Protein AF-A0A1S8BDZ5-F1 (afdb_monomer_lite)

Sequence (54 aa):
MTLVVHHLQRSQSDRVVWLCEELGVPYELKLYKRDRKTLLAPPELKALYALPAN

Radius of gyration: 12.29 Å; chains: 1; bounding box: 22×20×33 Å

Foldseek 3Di:
DAAEQEDEVPDPSVVVVVVCVVVVGGHHYHYFYADPPPSHTDVVVCVVDVDPDD

InterPro domains:
  IPR036249 Thioredoxin-like superfamily [SSF52833] (5-50)

Secondary structure (DSSP, 8-state):
--EEEEEESS-TTHHHHHHHHHTT--EEEEEEPPPTTT-PPPHHHHHHS-----

pLDDT: mean 87.63, std 12.12, range [47.88, 97.94]

Structure (mmCIF, N/CA/C/O backbone):
data_AF-A0A1S8BDZ5-F1
#
_entry.id   AF-A0A1S8BDZ5-F1
#
loop_
_atom_site.group_PDB
_atom_site.id
_atom_site.type_symbol
_atom_site.label_atom_id
_atom_site.label_alt_id
_atom_site.label_comp_id
_atom_site.label_asym_id
_atom_site.label_entity_id
_atom_site.label_seq_id
_atom_site.pdbx_PDB_ins_code
_atom_site.Cartn_x
_atom_site.Cartn_y
_atom_site.Cartn_z
_atom_site.occupancy
_atom_site.B_iso_or_equiv
_atom_site.auth_seq_id
_atom_site.auth_comp_id
_atom_site.auth_asym_id
_atom_site.auth_atom_id
_atom_site.pdbx_PDB_model_num
ATOM 1 N N . MET A 1 1 ? -12.531 -11.990 8.661 1.00 59.03 1 MET A N 1
ATOM 2 C CA . MET A 1 1 ? -12.208 -11.652 7.259 1.00 59.03 1 MET A CA 1
ATOM 3 C C . MET A 1 1 ? -11.385 -10.380 7.294 1.00 59.03 1 MET A C 1
ATOM 5 O O . MET A 1 1 ? -11.897 -9.384 7.786 1.00 59.03 1 MET A O 1
ATOM 9 N N . THR A 1 2 ? -10.123 -10.431 6.878 1.00 85.31 2 THR A N 1
ATOM 10 C CA . THR A 1 2 ? -9.218 -9.271 6.911 1.00 85.31 2 THR A CA 1
ATOM 11 C C . THR A 1 2 ? -9.285 -8.547 5.568 1.00 85.31 2 THR A C 1
ATOM 13 O O . THR A 1 2 ? -9.287 -9.197 4.522 1.00 85.31 2 THR A O 1
ATOM 16 N N . LEU A 1 3 ? -9.392 -7.217 5.584 1.00 93.00 3 LEU A N 1
ATOM 17 C CA . LEU A 1 3 ? -9.364 -6.392 4.375 1.00 93.00 3 LEU A CA 1
ATOM 18 C C . LEU A 1 3 ? -7.974 -6.480 3.730 1.00 93.00 3 LEU A C 1
ATOM 20 O O . LEU A 1 3 ? -6.975 -6.327 4.426 1.00 93.00 3 LEU A O 1
ATOM 24 N N . VAL A 1 4 ? -7.898 -6.693 2.414 1.00 94.62 4 VAL A N 1
ATOM 25 C CA . VAL A 1 4 ? -6.627 -6.694 1.669 1.00 94.62 4 VAL A CA 1
ATOM 26 C C . VAL A 1 4 ? -6.626 -5.549 0.662 1.00 94.62 4 VAL A C 1
ATOM 28 O O . VAL A 1 4 ? -7.473 -5.496 -0.229 1.00 94.62 4 VAL A O 1
ATOM 31 N N . VAL A 1 5 ? -5.653 -4.648 0.777 1.00 93.88 5 VAL A N 1
ATOM 32 C CA . VAL A 1 5 ? -5.445 -3.531 -0.148 1.00 93.88 5 VAL A CA 1
ATOM 33 C C . VAL A 1 5 ? -4.353 -3.915 -1.147 1.00 93.88 5 VAL A C 1
ATOM 35 O O . VAL A 1 5 ? -3.184 -4.064 -0.795 1.00 93.88 5 VAL A O 1
ATOM 38 N N . HIS A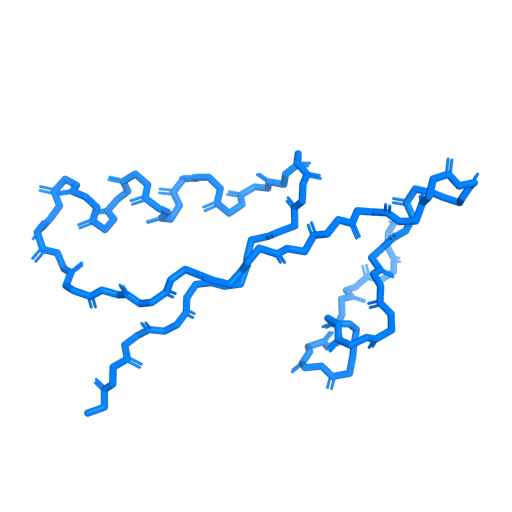 1 6 ? -4.731 -4.084 -2.415 1.00 93.75 6 HIS A N 1
ATOM 39 C CA . HIS A 1 6 ? -3.795 -4.347 -3.510 1.00 93.75 6 HIS A CA 1
ATOM 40 C C . HIS A 1 6 ? -3.298 -3.020 -4.103 1.00 93.75 6 HIS A C 1
ATOM 42 O O . HIS A 1 6 ? -4.030 -2.338 -4.819 1.00 93.75 6 HIS A O 1
ATOM 48 N N . HIS A 1 7 ? -2.048 -2.655 -3.820 1.00 93.31 7 HIS A N 1
ATOM 49 C CA . HIS A 1 7 ? -1.457 -1.382 -4.227 1.00 93.31 7 HIS A CA 1
ATOM 50 C C . HIS A 1 7 ? -0.456 -1.558 -5.375 1.00 93.31 7 HIS A C 1
ATOM 52 O O . HIS A 1 7 ? 0.596 -2.178 -5.215 1.00 93.31 7 HIS A O 1
ATOM 58 N N . LEU A 1 8 ? -0.757 -0.978 -6.541 1.00 93.12 8 LEU A N 1
ATOM 59 C CA . LEU A 1 8 ? 0.174 -0.895 -7.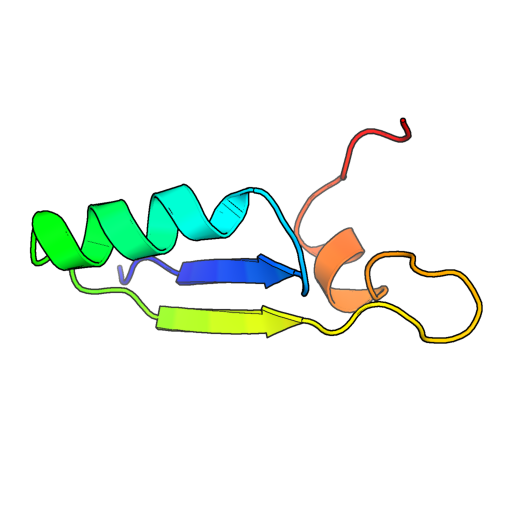671 1.00 93.12 8 LEU A CA 1
ATOM 60 C C . LEU A 1 8 ? 1.046 0.361 -7.548 1.00 93.12 8 LEU A C 1
ATOM 62 O O . LEU A 1 8 ? 0.528 1.452 -7.335 1.00 93.12 8 LEU A O 1
ATOM 66 N N . GLN A 1 9 ? 2.358 0.237 -7.748 1.00 89.88 9 GLN A N 1
ATOM 67 C CA . GLN A 1 9 ? 3.307 1.354 -7.682 1.00 89.88 9 GLN A CA 1
ATOM 68 C C . GLN A 1 9 ? 2.824 2.576 -8.489 1.00 89.88 9 GLN A C 1
ATOM 70 O O . GLN A 1 9 ? 2.628 2.464 -9.702 1.00 89.88 9 GLN A O 1
ATOM 75 N N . ARG A 1 10 ? 2.714 3.749 -7.839 1.00 85.06 10 ARG A N 1
ATOM 76 C CA . ARG A 1 10 ? 2.137 4.995 -8.398 1.00 85.06 10 ARG A CA 1
ATOM 77 C C . ARG A 1 10 ? 0.683 4.802 -8.865 1.00 85.06 10 ARG A C 1
ATOM 79 O O . ARG A 1 10 ? 0.378 4.999 -10.046 1.00 85.06 10 ARG A O 1
ATOM 86 N N . SER A 1 11 ? -0.204 4.356 -7.979 1.00 86.69 11 SER A N 1
ATOM 87 C CA . SER A 1 11 ? -1.627 4.143 -8.288 1.00 86.69 11 SER A CA 1
ATOM 88 C C . SER A 1 11 ? -2.544 4.928 -7.362 1.00 86.69 11 SER A C 1
ATOM 90 O O . SER A 1 11 ? -2.139 5.425 -6.323 1.00 86.69 11 SER A O 1
ATOM 92 N N . GLN A 1 12 ? -3.822 4.999 -7.729 1.00 86.94 12 GLN A N 1
ATOM 93 C CA . GLN A 1 12 ? -4.845 5.724 -6.970 1.00 86.94 12 GLN A CA 1
ATOM 94 C C . GLN A 1 12 ? -5.203 5.061 -5.628 1.00 86.94 12 GLN A C 1
ATOM 96 O O . GLN A 1 12 ? -5.905 5.661 -4.816 1.00 86.94 12 GLN A O 1
ATOM 101 N N . SER A 1 13 ? -4.717 3.840 -5.386 1.00 89.62 13 SER A N 1
ATOM 102 C CA . SER A 1 13 ? -4.975 3.102 -4.146 1.00 89.62 13 SER A CA 1
ATOM 103 C C . SER A 1 13 ? -4.292 3.707 -2.914 1.00 89.62 13 SER A C 1
ATOM 105 O O . SER A 1 13 ? -4.685 3.361 -1.805 1.00 89.62 13 SER A O 1
ATOM 107 N N . ASP A 1 14 ? -3.363 4.661 -3.078 1.00 92.75 14 ASP A N 1
ATOM 108 C CA . ASP A 1 14 ? -2.805 5.443 -1.962 1.00 92.75 14 ASP A CA 1
ATOM 109 C C . ASP A 1 14 ? -3.912 6.046 -1.086 1.00 92.75 14 ASP A C 1
ATOM 111 O O . ASP A 1 14 ? -3.863 5.958 0.133 1.00 92.75 14 ASP A O 1
ATOM 115 N N . ARG A 1 15 ? -4.984 6.576 -1.687 1.00 94.25 15 ARG A N 1
ATOM 116 C CA . ARG A 1 15 ? -6.090 7.181 -0.925 1.00 94.25 15 ARG A CA 1
ATOM 117 C C . ARG A 1 15 ? -6.798 6.186 -0.005 1.00 94.25 15 ARG A C 1
ATOM 119 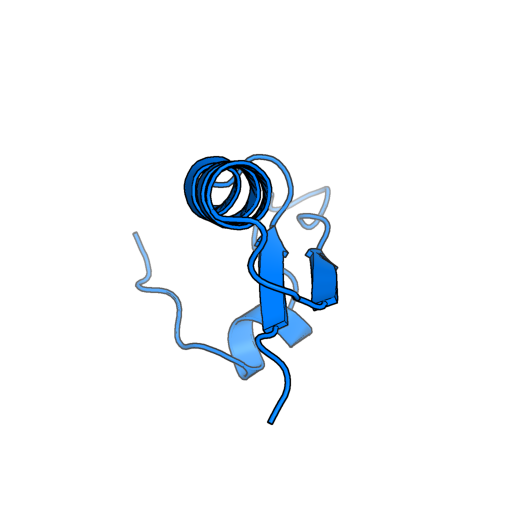O O . ARG A 1 15 ? -7.259 6.572 1.061 1.00 94.25 15 ARG A O 1
ATOM 126 N N . VAL A 1 16 ? -6.889 4.924 -0.422 1.00 94.75 16 VAL A N 1
ATOM 127 C CA . VAL A 1 16 ? -7.530 3.865 0.369 1.00 94.75 16 VAL A CA 1
ATOM 128 C C . VAL A 1 16 ? -6.650 3.497 1.556 1.00 94.75 16 VAL A C 1
ATOM 130 O O . VAL A 1 16 ? -7.164 3.386 2.659 1.00 94.75 16 VAL A O 1
ATOM 133 N N . VAL A 1 17 ? -5.335 3.389 1.345 1.00 94.69 17 VAL A N 1
ATOM 134 C CA . VAL A 1 17 ? -4.353 3.174 2.419 1.00 94.69 17 VAL A CA 1
ATOM 135 C C . VAL A 1 17 ? -4.486 4.271 3.474 1.00 94.69 17 VAL A C 1
ATOM 137 O O . VAL A 1 17 ? -4.732 3.971 4.633 1.00 94.69 17 VAL A O 1
ATOM 140 N N . TRP A 1 18 ? -4.433 5.540 3.061 1.00 95.25 18 TRP A N 1
ATOM 141 C CA . TRP A 1 18 ? -4.553 6.677 3.980 1.00 95.25 18 TRP A CA 1
ATOM 142 C C . TRP A 1 18 ? -5.884 6.691 4.736 1.00 95.25 18 TRP A C 1
ATOM 144 O O . TRP A 1 18 ? -5.907 6.988 5.924 1.00 95.25 18 TRP A O 1
ATOM 154 N N . LEU A 1 19 ? -6.989 6.341 4.071 1.00 97.00 19 LEU A N 1
ATOM 155 C CA . LEU A 1 19 ? -8.291 6.242 4.726 1.00 97.00 19 LEU A CA 1
ATOM 156 C C . LEU A 1 19 ? -8.325 5.113 5.766 1.00 97.00 19 LEU A C 1
ATOM 158 O O . LEU A 1 19 ? -8.915 5.287 6.828 1.00 97.00 19 LEU A O 1
ATOM 162 N N . CYS A 1 20 ? -7.711 3.962 5.473 1.00 96.38 20 CYS A N 1
ATOM 163 C CA . CYS A 1 20 ? -7.613 2.870 6.438 1.00 96.38 20 CYS A CA 1
ATOM 164 C C . CYS A 1 20 ? -6.790 3.276 7.665 1.00 96.38 20 CYS A C 1
ATOM 166 O O . CYS A 1 20 ? -7.216 2.976 8.779 1.00 96.38 20 CYS A O 1
ATOM 168 N N . GLU A 1 21 ? -5.679 3.992 7.467 1.00 96.50 21 GLU A N 1
ATOM 169 C CA . GLU A 1 21 ? -4.877 4.548 8.566 1.00 96.50 21 GLU A CA 1
ATOM 170 C C . GLU A 1 21 ? -5.691 5.534 9.417 1.00 96.50 21 GLU A C 1
ATOM 172 O O . GLU A 1 21 ? -5.781 5.365 10.631 1.00 96.50 21 GLU A O 1
ATOM 177 N N . GLU A 1 22 ? -6.348 6.518 8.791 1.00 97.94 22 GLU A N 1
ATOM 178 C CA . GLU A 1 22 ? -7.119 7.556 9.496 1.00 97.94 22 GLU A CA 1
ATOM 179 C C . GLU A 1 22 ? -8.284 6.972 10.311 1.00 97.94 22 GLU A C 1
ATOM 181 O O . GLU A 1 22 ? -8.590 7.432 11.409 1.00 97.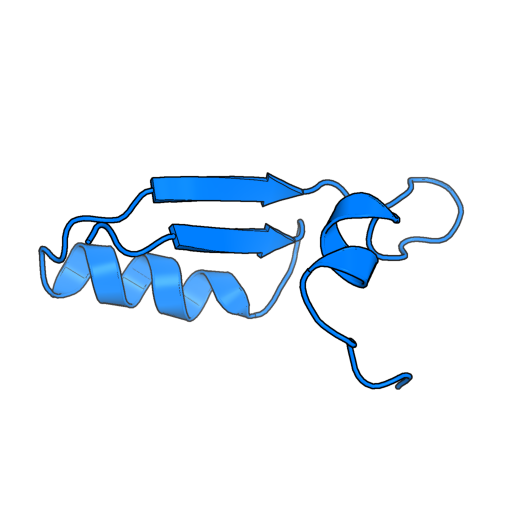94 22 GLU A O 1
ATOM 186 N N . LEU A 1 23 ? -8.935 5.928 9.791 1.00 97.50 23 LEU A N 1
ATOM 187 C CA . LEU A 1 23 ? -10.057 5.265 10.458 1.00 97.50 23 LEU A CA 1
ATOM 188 C C . LEU A 1 23 ? -9.628 4.141 11.416 1.00 97.50 23 LEU A C 1
ATOM 190 O O . LEU A 1 23 ? -10.492 3.522 12.038 1.00 97.50 23 LEU A O 1
ATOM 194 N N . GLY A 1 24 ? -8.330 3.833 11.518 1.00 96.25 24 GLY A N 1
ATOM 195 C CA . GLY A 1 24 ? -7.825 2.721 12.328 1.00 96.25 24 GLY A CA 1
ATOM 196 C C . GLY A 1 24 ? -8.338 1.346 11.881 1.00 96.25 24 GLY A C 1
ATOM 197 O O . GLY A 1 24 ? -8.477 0.434 12.699 1.00 96.25 24 GLY A O 1
ATOM 198 N N . VAL A 1 25 ? -8.666 1.185 10.596 1.00 96.12 25 VAL A N 1
ATOM 199 C CA . VAL A 1 25 ? -9.189 -0.073 10.049 1.00 96.12 25 VAL A CA 1
ATOM 200 C C . VAL A 1 25 ? -8.023 -1.028 9.802 1.00 96.12 25 VAL A C 1
ATOM 202 O O . VAL A 1 25 ? -7.131 -0.682 9.033 1.00 96.12 25 VAL A O 1
ATOM 205 N N . PRO A 1 26 ? -8.013 -2.245 10.375 1.00 96.06 26 PRO A N 1
ATOM 206 C CA . PRO A 1 26 ? -6.950 -3.206 10.115 1.00 96.06 26 PRO A CA 1
ATOM 207 C C . PRO A 1 26 ? -7.037 -3.751 8.684 1.00 96.06 26 PRO A C 1
ATOM 209 O O . PRO A 1 26 ? -8.088 -4.231 8.247 1.00 96.06 26 PRO A O 1
ATOM 212 N N . TYR A 1 27 ? -5.916 -3.719 7.966 1.00 96.12 27 TYR A N 1
ATOM 213 C CA . TYR A 1 27 ? -5.804 -4.231 6.605 1.00 96.12 27 TYR A CA 1
ATOM 214 C C . TYR A 1 27 ? -4.430 -4.854 6.343 1.00 96.12 27 TYR A C 1
ATOM 216 O O . TYR A 1 27 ? -3.439 -4.540 6.999 1.00 96.12 27 TYR A O 1
ATOM 224 N N . GLU A 1 28 ? -4.371 -5.733 5.349 1.00 96.38 28 GLU A N 1
ATOM 225 C CA . GLU A 1 28 ? -3.125 -6.232 4.777 1.00 96.38 28 GLU A CA 1
ATOM 226 C C . GLU A 1 28 ? -2.802 -5.465 3.494 1.00 96.38 28 GLU A C 1
ATOM 228 O O . GLU A 1 28 ? -3.635 -5.369 2.589 1.00 96.38 28 GLU A O 1
ATOM 233 N N . LEU A 1 29 ? -1.577 -4.952 3.378 1.00 94.31 29 LEU A N 1
ATOM 234 C CA . LEU A 1 29 ? -1.112 -4.259 2.178 1.00 94.31 29 LEU A CA 1
ATOM 235 C C . LEU A 1 29 ? -0.313 -5.205 1.274 1.00 94.31 29 LEU A C 1
ATOM 237 O O . LEU A 1 29 ? 0.766 -5.667 1.645 1.00 94.31 29 LEU A O 1
ATOM 241 N N . LYS A 1 30 ? -0.797 -5.448 0.051 1.00 94.25 30 LYS A N 1
ATOM 242 C CA . LYS A 1 30 ? -0.052 -6.175 -0.991 1.00 94.25 30 LYS A CA 1
ATOM 243 C C . LYS A 1 30 ? 0.474 -5.210 -2.043 1.00 94.25 30 LYS A C 1
ATOM 245 O O . LYS A 1 30 ? -0.299 -4.592 -2.772 1.00 94.25 30 LYS A O 1
ATOM 250 N N . LEU A 1 31 ? 1.797 -5.107 -2.136 1.00 94.00 31 LEU A N 1
ATOM 251 C CA . LEU A 1 31 ? 2.484 -4.205 -3.059 1.00 94.00 31 LEU A CA 1
ATOM 252 C C . LEU A 1 31 ? 2.800 -4.896 -4.388 1.00 94.00 31 LEU A C 1
ATOM 254 O O . LEU A 1 31 ? 3.416 -5.958 -4.421 1.00 94.00 31 LEU A O 1
ATOM 258 N N . TYR A 1 32 ? 2.470 -4.231 -5.489 1.00 93.12 32 TYR A N 1
ATOM 259 C CA . TYR A 1 32 ? 2.775 -4.663 -6.848 1.00 93.12 32 TYR A CA 1
ATOM 260 C C . TYR A 1 32 ? 3.640 -3.620 -7.542 1.00 93.12 32 TYR A C 1
ATOM 262 O O . TYR A 1 32 ? 3.342 -2.424 -7.536 1.00 93.12 32 TYR A O 1
ATOM 270 N N . LYS A 1 33 ? 4.708 -4.073 -8.194 1.00 92.75 33 LYS A N 1
ATOM 271 C CA . LYS A 1 33 ? 5.537 -3.214 -9.043 1.00 92.75 33 LYS A CA 1
ATOM 272 C C . LYS A 1 33 ? 5.018 -3.265 -10.470 1.00 92.75 33 LYS A C 1
ATOM 274 O O . LYS A 1 33 ? 4.584 -4.314 -10.938 1.00 92.75 33 LYS A O 1
ATOM 279 N N . ARG A 1 34 ? 5.086 -2.129 -11.159 1.00 91.62 34 ARG A N 1
ATOM 280 C CA . ARG A 1 34 ? 4.851 -2.099 -12.602 1.00 91.62 34 ARG A CA 1
ATOM 281 C C . ARG A 1 34 ? 5.998 -2.795 -13.319 1.00 91.62 34 ARG A C 1
ATOM 283 O O . ARG A 1 34 ? 7.148 -2.728 -12.875 1.00 91.62 34 ARG A O 1
ATOM 290 N N . ASP A 1 35 ? 5.681 -3.434 -14.436 1.00 90.62 35 ASP A N 1
ATOM 291 C CA . ASP A 1 35 ? 6.712 -3.927 -15.337 1.00 90.62 35 ASP A CA 1
ATOM 292 C C . ASP A 1 35 ? 7.584 -2.752 -15.806 1.00 90.62 35 ASP A C 1
ATOM 294 O O . ASP A 1 35 ? 7.081 -1.697 -16.189 1.00 90.62 35 ASP A O 1
ATOM 298 N N . ARG A 1 36 ? 8.908 -2.907 -15.749 1.00 89.81 36 ARG A N 1
ATOM 299 C CA . ARG A 1 36 ? 9.832 -1.786 -15.988 1.00 89.81 36 ARG A CA 1
ATOM 300 C C . ARG A 1 36 ? 9.873 -1.334 -17.446 1.00 89.81 36 ARG A C 1
ATOM 302 O O . ARG A 1 36 ? 10.282 -0.207 -17.696 1.00 89.81 36 ARG A O 1
ATOM 309 N N . LYS A 1 37 ? 9.507 -2.206 -18.391 1.00 91.88 37 LYS A N 1
ATOM 310 C CA . LYS A 1 37 ? 9.575 -1.922 -19.831 1.00 91.88 37 LYS A CA 1
ATOM 311 C C . LYS A 1 37 ? 8.255 -1.369 -20.353 1.00 91.88 37 LYS A C 1
ATOM 313 O O . LYS A 1 37 ? 8.247 -0.427 -21.132 1.00 91.88 37 LYS A O 1
ATOM 318 N N . THR A 1 38 ? 7.150 -1.962 -19.919 1.00 91.25 38 THR A N 1
ATOM 319 C CA . THR A 1 38 ? 5.796 -1.673 -20.408 1.00 91.25 38 THR A CA 1
ATOM 320 C C . THR A 1 38 ? 5.015 -0.740 -19.485 1.00 91.25 38 THR A C 1
ATOM 322 O O . THR A 1 38 ? 3.994 -0.202 -19.894 1.00 91.25 38 THR A O 1
ATOM 325 N N . LEU A 1 39 ? 5.466 -0.555 -18.235 1.00 87.62 39 LEU A N 1
ATOM 326 C CA . LEU A 1 39 ? 4.769 0.182 -17.170 1.00 87.62 39 LEU A CA 1
ATOM 327 C C . LEU A 1 39 ? 3.372 -0.368 -16.828 1.00 87.62 39 LEU A C 1
ATOM 329 O O . LEU A 1 39 ? 2.608 0.259 -16.088 1.00 87.62 39 LEU A O 1
ATOM 333 N N . LEU A 1 40 ? 3.043 -1.565 -17.313 1.00 89.50 40 LEU A N 1
ATOM 334 C CA . LEU A 1 40 ? 1.769 -2.219 -17.051 1.00 89.50 40 LEU A CA 1
ATOM 335 C C . LEU A 1 40 ? 1.759 -2.903 -15.682 1.00 89.50 40 LEU A C 1
ATOM 337 O O . LEU A 1 40 ? 2.798 -3.192 -15.081 1.00 89.50 40 LEU A O 1
ATOM 341 N N . ALA A 1 41 ? 0.548 -3.177 -15.195 1.00 89.88 41 ALA A N 1
ATOM 342 C CA . ALA A 1 41 ? 0.340 -4.029 -14.033 1.00 89.88 41 ALA A CA 1
ATOM 343 C C . ALA A 1 41 ? 0.882 -5.451 -14.293 1.00 89.88 41 ALA A C 1
ATOM 345 O O . ALA A 1 41 ? 0.734 -5.956 -15.416 1.00 89.88 41 ALA A O 1
ATOM 346 N N . PRO A 1 42 ? 1.465 -6.110 -13.275 1.00 90.56 42 PRO A N 1
ATOM 347 C CA . PRO A 1 42 ? 1.954 -7.474 -13.410 1.00 90.56 42 PRO A CA 1
ATOM 348 C C . PRO A 1 42 ? 0.786 -8.454 -13.635 1.00 90.56 42 PRO A C 1
ATOM 350 O O . PRO A 1 42 ? -0.338 -8.173 -13.199 1.00 90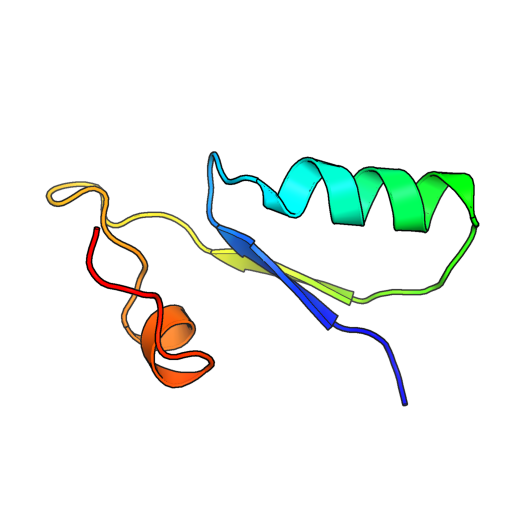.56 42 PRO A O 1
ATOM 353 N N . PRO A 1 43 ? 1.028 -9.613 -14.278 1.00 88.81 43 PRO A N 1
ATOM 354 C CA . PRO A 1 43 ? -0.010 -10.610 -14.556 1.00 88.81 43 PRO A CA 1
ATOM 355 C C . PRO A 1 43 ? -0.787 -11.056 -13.311 1.00 88.81 43 PRO A C 1
ATOM 357 O O . PRO A 1 43 ? -1.999 -11.217 -13.375 1.00 88.81 43 PRO A O 1
ATOM 360 N N . GLU A 1 44 ? -0.111 -11.171 -12.167 1.00 88.06 44 GLU A N 1
ATOM 361 C CA . GLU A 1 44 ? -0.716 -11.553 -10.884 1.00 88.06 44 GLU A CA 1
ATOM 362 C C . GLU A 1 44 ? -1.801 -10.569 -10.424 1.00 88.06 44 GLU A C 1
ATOM 364 O O . GLU A 1 44 ? -2.852 -10.984 -9.944 1.00 88.06 44 GLU A O 1
ATOM 369 N N . LEU A 1 45 ? -1.579 -9.261 -10.608 1.00 88.19 45 LEU A N 1
ATOM 370 C CA . LEU A 1 45 ? -2.572 -8.242 -10.265 1.00 88.19 45 LEU A CA 1
ATOM 371 C C . LEU A 1 45 ? -3.721 -8.215 -11.283 1.00 88.19 45 LEU A C 1
ATOM 373 O O . LEU A 1 45 ? -4.872 -8.028 -10.901 1.00 88.19 45 LEU A O 1
ATOM 377 N N . LYS A 1 46 ? -3.419 -8.441 -12.569 1.00 84.12 46 LYS A N 1
ATOM 378 C CA . LYS A 1 46 ? -4.433 -8.533 -13.634 1.00 84.12 46 LYS A CA 1
ATOM 379 C C . LYS A 1 46 ? -5.349 -9.750 -13.483 1.00 84.12 46 LYS A C 1
ATOM 381 O O . LYS A 1 46 ? -6.506 -9.682 -13.872 1.00 84.12 46 LYS A O 1
ATOM 386 N N . ALA A 1 47 ? -4.840 -10.855 -12.940 1.00 86.25 47 ALA A N 1
ATOM 387 C CA . ALA A 1 47 ? -5.625 -12.063 -12.703 1.00 86.25 47 ALA A CA 1
ATOM 388 C C . ALA A 1 47 ? -6.621 -11.903 -11.541 1.00 86.25 47 ALA A C 1
ATOM 390 O O . ALA A 1 47 ? -7.664 -12.550 -11.538 1.00 86.25 47 ALA A O 1
ATOM 391 N N . LEU A 1 48 ? -6.309 -11.040 -10.566 1.00 83.56 48 LEU A N 1
ATOM 392 C CA . LEU A 1 48 ? -7.166 -10.771 -9.407 1.00 83.56 48 LEU A CA 1
ATOM 393 C C . LEU A 1 48 ? -8.366 -9.883 -9.748 1.00 83.56 48 LEU A C 1
ATOM 395 O O . LEU A 1 48 ? -9.454 -10.099 -9.224 1.00 83.56 48 LEU A O 1
ATOM 399 N N . TYR A 1 49 ? -8.166 -8.885 -10.608 1.00 71.94 49 TYR A N 1
ATOM 400 C CA . TYR A 1 49 ? -9.209 -7.960 -11.038 1.00 71.94 49 TYR A CA 1
ATOM 401 C C . TYR A 1 49 ? -9.009 -7.601 -12.508 1.00 71.94 49 TYR A C 1
ATOM 403 O O . TYR A 1 49 ? -7.917 -7.196 -12.915 1.00 71.94 49 TYR A O 1
ATOM 411 N N . ALA A 1 50 ? -10.083 -7.686 -13.295 1.00 61.69 50 ALA A N 1
ATOM 412 C CA . ALA A 1 50 ? -10.099 -7.175 -14.659 1.00 61.69 50 ALA A CA 1
ATOM 413 C C . ALA A 1 50 ? -9.975 -5.641 -14.622 1.00 61.69 50 ALA A C 1
ATOM 415 O O . ALA A 1 50 ? -10.955 -4.923 -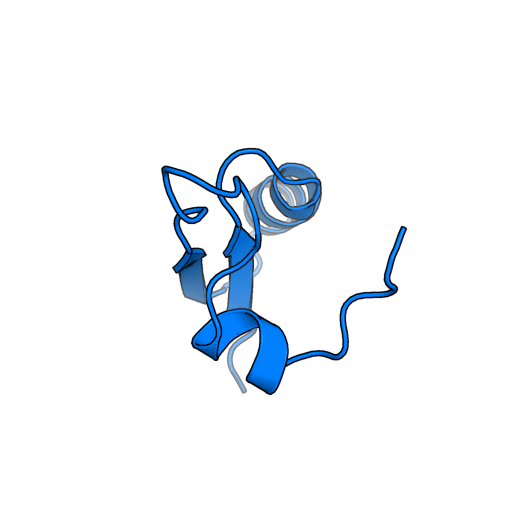14.435 1.00 61.69 50 ALA A O 1
ATOM 416 N N . LEU A 1 51 ? -8.748 -5.133 -14.742 1.00 61.50 51 LEU A N 1
ATOM 417 C CA . LEU A 1 51 ? -8.490 -3.701 -14.875 1.00 61.50 51 LEU A CA 1
ATOM 418 C C . LEU A 1 51 ? -9.082 -3.221 -16.215 1.00 61.50 51 LEU A C 1
ATOM 420 O O . LEU A 1 51 ? -8.757 -3.826 -17.242 1.00 61.50 51 LEU A O 1
ATOM 424 N N . PRO A 1 52 ? -9.925 -2.169 -16.247 1.00 55.28 52 PRO A N 1
ATOM 425 C CA . PRO A 1 52 ? -10.406 -1.616 -17.507 1.00 55.28 52 PRO A CA 1
ATOM 426 C C . PRO A 1 52 ? -9.210 -1.133 -18.336 1.00 55.28 52 PRO A C 1
ATOM 428 O O . PRO A 1 52 ? -8.311 -0.464 -17.821 1.00 55.28 52 PRO A O 1
ATOM 431 N N . ALA A 1 53 ? -9.176 -1.544 -19.602 1.00 51.44 53 ALA A N 1
ATOM 432 C CA . ALA A 1 53 ? -8.136 -1.174 -20.549 1.00 51.44 53 ALA A CA 1
ATOM 433 C C . ALA A 1 53 ? -8.362 0.273 -20.999 1.00 51.44 53 ALA A C 1
ATOM 435 O O . ALA A 1 53 ? -9.092 0.507 -21.958 1.00 51.44 53 ALA A O 1
ATOM 436 N N . ASN A 1 54 ? -7.755 1.222 -20.289 1.00 47.88 54 ASN A N 1
ATOM 437 C CA . ASN A 1 54 ? -7.716 2.631 -20.672 1.00 47.88 54 ASN A CA 1
ATOM 438 C C . ASN A 1 54 ? -6.267 3.070 -20.868 1.00 47.88 54 ASN A C 1
ATOM 440 O O . ASN A 1 54 ? -5.437 2.738 -19.986 1.00 47.88 54 ASN A O 1
#

Organism: NCBI:txid420778